Protein AF-A0A914NZZ9-F1 (afdb_monomer_lite)

Sequence (116 aa):
MARNGINTEYNPKRFHSIIMRIRHKHNRTTAALIFQSSKVVLTGVPNVKLARRMALIVLKRIEFSIKETNILKFSKLGIISLKVTNIVSSYRSMNRVAIELIYQKFRKRHKYDKLF

Structure (mmCIF, N/CA/C/O backbone):
data_AF-A0A914NZZ9-F1
#
_entry.id   AF-A0A914NZZ9-F1
#
loop_
_atom_site.group_PDB
_atom_site.id
_atom_site.type_symbol
_atom_site.label_atom_id
_atom_site.label_alt_id
_atom_site.label_comp_id
_atom_site.label_asym_id
_atom_site.label_entity_id
_atom_site.label_seq_id
_atom_site.pdbx_PDB_ins_code
_atom_site.Cartn_x
_atom_site.Cartn_y
_atom_site.Cartn_z
_atom_site.occupancy
_atom_site.B_iso_or_equiv
_atom_site.auth_seq_id
_atom_site.auth_comp_id
_atom_site.auth_asym_id
_atom_site.auth_atom_id
_atom_site.pdbx_PDB_model_num
ATOM 1 N N . MET A 1 1 ? -13.510 21.312 4.592 1.00 42.09 1 MET A N 1
ATOM 2 C CA . MET A 1 1 ? -12.149 21.719 5.004 1.00 42.09 1 MET A CA 1
ATOM 3 C C . MET A 1 1 ? -11.251 20.494 4.921 1.00 42.09 1 MET A C 1
ATOM 5 O O . MET A 1 1 ? -11.688 19.435 5.358 1.00 42.09 1 MET A O 1
ATOM 9 N N . ALA A 1 2 ? -10.073 20.597 4.302 1.00 45.06 2 ALA A N 1
ATOM 10 C CA . ALA A 1 2 ? -9.097 19.507 4.317 1.00 45.06 2 ALA A CA 1
ATOM 11 C C . ALA A 1 2 ? -8.506 19.396 5.730 1.00 45.06 2 ALA A C 1
ATOM 13 O O . ALA A 1 2 ? -8.158 20.416 6.324 1.00 45.06 2 ALA A O 1
ATOM 14 N N . ARG A 1 3 ? -8.434 18.184 6.285 1.00 61.59 3 ARG A N 1
ATOM 15 C CA . ARG A 1 3 ? -7.776 17.932 7.576 1.00 61.59 3 ARG A CA 1
ATOM 16 C C . ARG A 1 3 ? -6.438 17.259 7.289 1.00 61.59 3 ARG A C 1
ATOM 18 O O . ARG A 1 3 ? -6.412 16.121 6.822 1.00 61.59 3 ARG A O 1
ATOM 25 N N . ASN A 1 4 ? -5.354 17.987 7.536 1.00 58.72 4 ASN A N 1
ATOM 26 C CA . ASN A 1 4 ? -3.992 17.483 7.399 1.00 58.72 4 ASN A CA 1
ATOM 27 C C . ASN A 1 4 ? -3.482 17.063 8.780 1.00 58.72 4 ASN A C 1
ATOM 29 O O . ASN A 1 4 ? -3.433 17.878 9.698 1.00 58.72 4 ASN A O 1
ATOM 33 N N . GLY A 1 5 ? -3.111 15.796 8.926 1.00 66.56 5 GLY A N 1
ATOM 34 C CA . GLY A 1 5 ? -2.275 15.314 10.022 1.00 66.56 5 GLY A CA 1
ATOM 35 C C . GLY A 1 5 ? -0.831 15.130 9.552 1.00 66.56 5 GLY A C 1
ATOM 36 O O . GLY A 1 5 ? -0.557 15.124 8.354 1.00 66.56 5 GLY A O 1
ATOM 37 N N . ILE A 1 6 ? 0.100 14.919 10.489 1.00 73.75 6 ILE A N 1
ATOM 38 C CA . ILE A 1 6 ? 1.557 14.843 10.232 1.00 73.75 6 ILE A CA 1
ATOM 39 C C . ILE A 1 6 ? 1.915 13.871 9.087 1.00 73.75 6 ILE A C 1
ATOM 41 O O . ILE A 1 6 ? 2.884 14.084 8.367 1.00 73.75 6 ILE A O 1
ATOM 45 N N . ASN A 1 7 ? 1.127 12.808 8.888 1.00 86.38 7 ASN A N 1
ATOM 46 C CA . ASN A 1 7 ? 1.302 11.842 7.797 1.00 86.38 7 ASN A CA 1
ATOM 47 C C . ASN A 1 7 ? -0.028 11.399 7.161 1.00 86.38 7 ASN A C 1
ATOM 49 O O . ASN A 1 7 ? -0.097 10.321 6.559 1.00 86.38 7 ASN A O 1
ATOM 53 N N . THR A 1 8 ? -1.091 12.186 7.332 1.00 90.56 8 THR A N 1
ATOM 54 C CA . THR A 1 8 ? -2.445 11.853 6.877 1.00 90.56 8 THR A CA 1
ATOM 55 C C . THR A 1 8 ? -3.089 13.038 6.170 1.00 90.56 8 THR A C 1
ATOM 57 O O . THR A 1 8 ? -3.004 14.169 6.631 1.00 90.56 8 THR A O 1
ATOM 60 N N . GLU A 1 9 ? -3.750 12.784 5.049 1.00 91.62 9 GLU A N 1
ATOM 61 C CA . GLU A 1 9 ? -4.487 13.788 4.282 1.00 91.62 9 GLU A CA 1
ATOM 62 C C . GLU A 1 9 ? -5.913 13.280 4.063 1.00 91.62 9 GLU A C 1
ATOM 64 O O . GLU A 1 9 ? -6.114 12.132 3.658 1.00 91.62 9 GLU A O 1
ATOM 69 N N . TYR A 1 10 ? -6.905 14.130 4.332 1.00 92.25 10 TYR A N 1
ATOM 70 C CA . TYR A 1 10 ? -8.301 13.866 3.996 1.00 92.25 10 TYR A CA 1
ATOM 71 C C . TYR A 1 10 ? -8.936 15.110 3.375 1.00 92.25 10 TYR A C 1
ATOM 73 O O . TYR A 1 10 ? -9.126 16.133 4.041 1.00 92.25 10 TYR A O 1
ATOM 81 N N . ASN A 1 11 ? -9.272 15.008 2.088 1.00 91.19 11 ASN A N 1
ATOM 82 C CA . ASN A 1 11 ? -10.001 16.032 1.350 1.00 91.19 11 ASN A CA 1
ATOM 83 C C . ASN A 1 11 ? -11.047 15.366 0.439 1.00 91.19 11 ASN A C 1
ATOM 85 O O . ASN A 1 11 ? -10.738 15.089 -0.721 1.00 91.19 11 ASN A O 1
ATOM 89 N N . PRO A 1 12 ? -12.283 15.136 0.923 1.00 89.00 12 PRO A N 1
ATOM 90 C CA . PRO A 1 12 ? -13.302 14.398 0.176 1.00 89.00 12 PRO A CA 1
ATOM 91 C C . PRO A 1 12 ? -13.691 15.070 -1.147 1.00 89.00 12 PRO A C 1
ATOM 93 O O . PRO A 1 12 ? -14.023 14.368 -2.091 1.00 89.00 12 PRO A O 1
ATOM 96 N N . LYS A 1 13 ? -13.561 16.402 -1.270 1.00 91.56 13 LYS A N 1
ATOM 97 C CA . LYS A 1 13 ? -13.797 17.108 -2.544 1.00 91.56 13 LYS A CA 1
ATOM 98 C C . LYS A 1 13 ? -12.779 16.732 -3.628 1.00 91.56 13 LYS A C 1
ATOM 100 O O . LYS A 1 13 ? -13.097 16.795 -4.807 1.00 91.56 13 LYS A O 1
ATOM 105 N N . ARG A 1 14 ? -11.552 16.378 -3.230 1.00 92.88 14 ARG A N 1
ATOM 106 C CA . ARG A 1 14 ? -10.464 15.970 -4.133 1.00 92.88 14 ARG A CA 1
ATOM 107 C C . ARG A 1 14 ? -10.430 14.455 -4.314 1.00 92.88 14 ARG A C 1
ATOM 109 O O . ARG A 1 14 ? -10.223 13.971 -5.420 1.00 92.88 14 ARG A O 1
ATOM 116 N N . PHE A 1 15 ? -10.559 13.715 -3.217 1.00 92.31 15 PHE A N 1
ATOM 117 C CA . PHE A 1 15 ? -10.470 12.264 -3.200 1.00 92.31 15 PHE A CA 1
ATOM 118 C C . PHE A 1 15 ? -11.192 11.700 -1.972 1.00 92.31 15 PHE A C 1
ATOM 120 O O . PHE A 1 15 ? -10.874 12.048 -0.835 1.00 92.31 15 PHE A O 1
ATOM 127 N N . HIS A 1 16 ? -12.153 10.803 -2.197 1.00 92.69 16 HIS A N 1
ATOM 128 C CA . HIS A 1 16 ? -13.035 10.235 -1.170 1.00 92.69 16 HIS A CA 1
ATOM 129 C C . HIS A 1 16 ? -12.358 9.133 -0.327 1.00 92.69 16 HIS A C 1
ATOM 131 O O . HIS A 1 16 ? -12.926 8.067 -0.089 1.00 92.69 16 HIS A O 1
ATOM 137 N N . SER A 1 17 ? -11.121 9.359 0.116 1.00 94.50 17 SER A N 1
ATOM 138 C CA . SER A 1 17 ? -10.394 8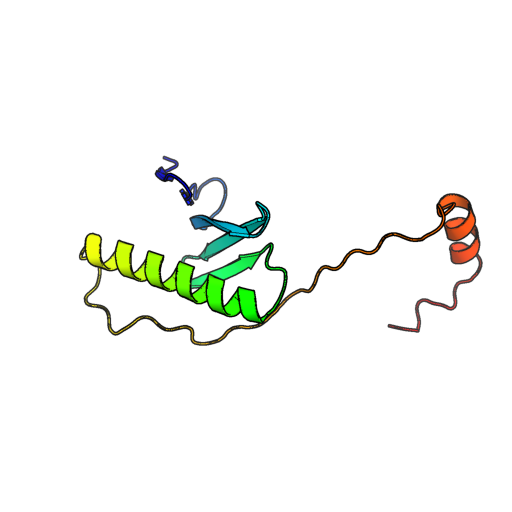.445 0.999 1.00 94.50 17 SER A CA 1
ATOM 139 C C . SER A 1 17 ? -9.467 9.213 1.935 1.00 94.50 17 SER A C 1
ATOM 141 O O . SER A 1 17 ? -9.032 10.327 1.639 1.00 94.50 17 SER A O 1
ATOM 143 N N . ILE A 1 18 ? -9.107 8.582 3.052 1.00 95.19 18 ILE A N 1
ATOM 144 C CA . ILE A 1 18 ? -7.960 9.025 3.849 1.00 95.19 18 ILE A CA 1
ATOM 145 C C . ILE A 1 18 ? -6.698 8.510 3.156 1.00 95.19 18 ILE A C 1
ATOM 147 O O . ILE A 1 18 ? -6.622 7.331 2.797 1.00 95.19 18 ILE A O 1
ATOM 151 N N . ILE A 1 19 ? -5.713 9.384 2.974 1.00 95.50 19 ILE A N 1
ATOM 152 C CA . ILE A 1 19 ? -4.381 9.038 2.477 1.00 95.50 19 ILE A CA 1
ATOM 153 C C . ILE A 1 19 ? -3.438 9.047 3.674 1.00 95.50 19 ILE A C 1
ATOM 155 O O . ILE A 1 19 ? -3.220 10.091 4.279 1.00 95.50 19 ILE A O 1
ATOM 159 N N . MET A 1 20 ? -2.851 7.903 4.012 1.00 95.44 20 MET A N 1
ATOM 160 C CA . MET A 1 20 ? -1.862 7.770 5.082 1.00 95.44 20 MET A CA 1
ATOM 161 C C . MET A 1 20 ? -0.511 7.364 4.497 1.00 95.44 20 MET A C 1
ATOM 163 O O . MET A 1 20 ? -0.425 6.425 3.709 1.00 95.44 20 MET A O 1
ATOM 167 N N . ARG A 1 21 ? 0.564 8.044 4.896 1.00 94.88 21 ARG A N 1
ATOM 168 C CA . ARG A 1 21 ? 1.932 7.722 4.468 1.00 94.88 21 ARG A CA 1
ATOM 169 C C . ARG A 1 21 ? 2.716 7.089 5.616 1.00 94.88 21 ARG A C 1
ATOM 171 O O . ARG A 1 21 ? 2.723 7.592 6.738 1.00 94.88 21 ARG A O 1
ATOM 178 N N . ILE A 1 22 ? 3.379 5.969 5.336 1.00 92.31 22 ILE A N 1
ATOM 179 C CA . ILE A 1 22 ? 4.207 5.235 6.299 1.00 92.31 22 ILE A CA 1
ATOM 180 C C . ILE A 1 22 ? 5.604 5.069 5.705 1.00 92.31 22 ILE A C 1
ATOM 182 O O . ILE A 1 22 ? 5.792 4.376 4.703 1.00 92.31 22 ILE A O 1
ATOM 186 N N . ARG A 1 23 ? 6.595 5.705 6.333 1.00 89.19 23 ARG A N 1
ATOM 187 C CA . ARG A 1 23 ? 8.006 5.550 5.964 1.00 89.19 23 ARG A CA 1
ATOM 188 C C . ARG A 1 23 ? 8.545 4.211 6.466 1.00 89.19 23 ARG A C 1
ATOM 190 O O . ARG A 1 23 ? 8.218 3.768 7.565 1.00 89.19 23 ARG A O 1
ATOM 197 N N . HIS A 1 24 ? 9.379 3.573 5.657 1.00 83.19 24 HIS A N 1
ATOM 198 C CA . HIS A 1 24 ? 10.108 2.354 5.999 1.00 83.19 24 HIS A CA 1
ATOM 199 C C . HIS A 1 24 ? 11.570 2.451 5.522 1.00 83.19 24 HIS A C 1
ATOM 201 O O . HIS A 1 24 ? 12.044 3.536 5.187 1.00 83.19 24 HIS A O 1
ATOM 207 N N . LYS A 1 25 ? 12.318 1.335 5.551 1.00 80.88 25 LYS A N 1
ATOM 208 C CA . LYS A 1 25 ? 13.761 1.305 5.239 1.00 80.88 25 LYS A CA 1
ATOM 209 C C . LYS A 1 25 ? 14.099 1.999 3.907 1.00 80.88 25 LYS A C 1
ATOM 211 O O . LYS A 1 25 ? 13.331 1.918 2.949 1.00 80.88 25 LYS A O 1
ATOM 216 N N . HIS A 1 26 ? 15.289 2.604 3.849 1.00 79.00 26 HIS A N 1
ATOM 217 C CA . HIS A 1 26 ? 15.838 3.290 2.669 1.00 79.00 26 HIS A CA 1
ATOM 218 C C . HIS A 1 26 ? 14.959 4.437 2.142 1.00 79.00 26 HIS A C 1
ATOM 220 O O . HIS A 1 26 ? 14.810 4.600 0.936 1.00 79.00 26 HIS A O 1
ATOM 226 N N . ASN A 1 27 ? 14.339 5.204 3.047 1.00 75.00 27 ASN A N 1
ATOM 227 C CA . ASN A 1 27 ? 13.483 6.355 2.731 1.00 75.00 27 ASN A CA 1
ATOM 228 C C . ASN A 1 27 ? 12.298 6.044 1.790 1.00 75.00 27 ASN A C 1
ATOM 230 O O . ASN A 1 27 ? 11.725 6.933 1.160 1.00 75.00 27 ASN A O 1
ATOM 234 N N . ARG A 1 28 ? 11.903 4.770 1.687 1.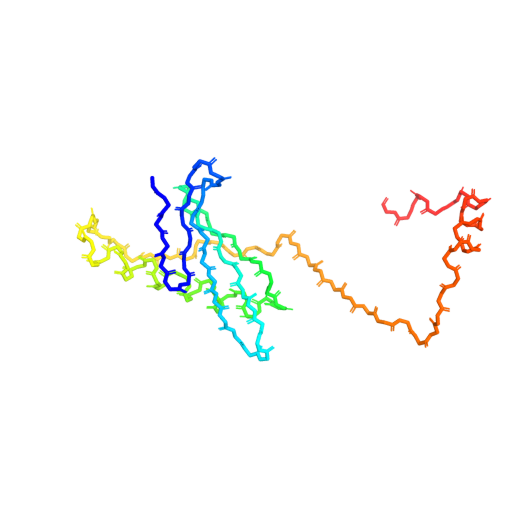00 83.88 28 ARG A N 1
ATOM 235 C CA . ARG A 1 28 ? 10.726 4.368 0.920 1.00 83.88 28 ARG A CA 1
ATOM 236 C C . ARG A 1 28 ? 9.464 4.646 1.725 1.00 83.88 28 ARG A C 1
ATOM 238 O O . ARG A 1 28 ? 9.430 4.482 2.945 1.00 83.88 28 ARG A O 1
ATOM 245 N N . THR A 1 29 ? 8.412 5.051 1.025 1.00 90.88 29 THR A N 1
ATOM 246 C CA . THR A 1 29 ? 7.118 5.371 1.627 1.00 90.88 29 THR A CA 1
ATOM 247 C C . THR A 1 29 ? 6.056 4.442 1.067 1.00 90.88 29 THR A C 1
ATOM 249 O O . THR A 1 29 ? 5.887 4.344 -0.144 1.00 90.88 29 THR A O 1
ATOM 252 N N . THR A 1 30 ? 5.331 3.775 1.959 1.00 94.12 30 THR A N 1
ATOM 253 C CA . THR A 1 30 ? 4.092 3.078 1.622 1.00 94.12 30 THR A CA 1
ATOM 254 C C . THR A 1 30 ? 2.940 4.056 1.783 1.00 94.12 30 THR A C 1
ATOM 256 O O . THR A 1 30 ? 2.811 4.697 2.830 1.00 94.12 30 THR A O 1
ATOM 259 N N . ALA A 1 31 ? 2.109 4.173 0.752 1.00 95.25 31 ALA A N 1
ATOM 260 C CA . ALA A 1 31 ? 0.846 4.889 0.838 1.00 95.25 31 ALA A CA 1
ATOM 261 C C . ALA A 1 31 ? -0.265 3.889 1.177 1.00 95.25 31 ALA A C 1
ATOM 263 O O . ALA A 1 31 ? -0.352 2.818 0.579 1.00 95.25 31 ALA A O 1
ATOM 264 N N . ALA A 1 32 ? -1.101 4.240 2.144 1.00 96.56 32 ALA A N 1
ATOM 265 C CA . ALA A 1 32 ? -2.306 3.517 2.503 1.00 96.56 32 ALA A CA 1
ATOM 266 C C . ALA A 1 32 ? -3.519 4.398 2.203 1.00 96.56 32 ALA A C 1
ATOM 268 O O . ALA A 1 32 ? -3.615 5.518 2.703 1.00 96.56 32 ALA A O 1
ATOM 269 N N . LEU A 1 33 ? -4.430 3.892 1.379 1.00 96.62 33 LEU A N 1
ATOM 270 C CA . LEU A 1 33 ? -5.700 4.531 1.056 1.00 96.62 33 LEU A CA 1
ATOM 271 C C . LEU A 1 33 ? -6.795 3.812 1.838 1.00 96.62 33 LEU A C 1
ATOM 273 O O . LEU A 1 33 ? -7.005 2.615 1.637 1.00 96.62 33 LEU A O 1
ATOM 277 N N . ILE A 1 34 ? -7.454 4.525 2.746 1.00 95.88 34 ILE A N 1
ATOM 278 C CA . ILE A 1 34 ? -8.509 3.980 3.606 1.00 95.88 34 ILE A CA 1
ATOM 279 C C . ILE A 1 34 ? -9.840 4.538 3.105 1.00 95.88 34 ILE A C 1
ATOM 281 O O . ILE A 1 34 ? -10.053 5.755 3.125 1.00 95.88 34 ILE A O 1
ATOM 285 N N . PHE A 1 35 ? -10.709 3.652 2.625 1.00 95.50 35 PHE A N 1
ATOM 286 C CA . PHE A 1 35 ? -12.010 4.003 2.059 1.00 95.50 35 PHE A CA 1
ATOM 287 C C . PHE A 1 35 ? -13.129 3.861 3.094 1.00 95.50 35 PHE A C 1
ATOM 289 O O . PHE A 1 35 ? -13.014 3.096 4.051 1.00 95.50 35 PHE A O 1
ATOM 296 N N . GLN A 1 36 ? -14.246 4.554 2.860 1.00 91.50 36 GLN A N 1
ATOM 297 C CA . GLN A 1 36 ? -15.450 4.452 3.698 1.00 91.50 36 GLN A CA 1
ATOM 298 C C . GLN A 1 36 ? -16.007 3.022 3.765 1.00 91.50 36 GLN A C 1
ATOM 300 O O . GLN A 1 36 ? -16.528 2.621 4.797 1.00 91.50 36 GLN A O 1
ATOM 305 N N . SER A 1 37 ? -15.806 2.215 2.717 1.00 92.19 37 SER A N 1
ATOM 306 C CA . SER A 1 37 ? -16.154 0.786 2.678 1.00 92.19 37 SER A CA 1
ATOM 307 C C . SER A 1 37 ? -15.271 -0.110 3.559 1.00 92.19 37 SER A C 1
ATOM 309 O O . SER A 1 37 ? -15.288 -1.329 3.412 1.00 92.19 37 SER A O 1
ATOM 311 N N . SER A 1 38 ? -14.417 0.478 4.402 1.00 90.38 38 SER A N 1
ATOM 312 C CA . SER A 1 38 ? -13.397 -0.208 5.207 1.00 90.38 38 SER A CA 1
ATOM 313 C C . SER A 1 38 ? -12.337 -0.965 4.395 1.00 90.38 38 SER A C 1
ATOM 315 O O . SER A 1 38 ? -11.466 -1.625 4.963 1.00 90.38 38 SER A O 1
ATOM 317 N N . LYS A 1 39 ? -12.337 -0.833 3.062 1.00 94.38 39 LYS A N 1
ATOM 318 C CA . LYS A 1 39 ? -11.256 -1.335 2.215 1.00 94.38 39 LYS A CA 1
ATOM 319 C C . LYS A 1 39 ? -10.001 -0.491 2.434 1.00 94.38 39 LYS A C 1
ATOM 321 O O . LYS A 1 39 ? -10.046 0.737 2.360 1.00 94.38 39 LYS A O 1
ATOM 326 N N . VAL A 1 40 ? -8.868 -1.161 2.638 1.00 96.19 40 VAL A N 1
ATOM 327 C CA . VAL A 1 40 ? -7.547 -0.529 2.720 1.00 96.19 40 VAL A CA 1
ATOM 328 C C . VAL A 1 40 ? -6.708 -0.971 1.529 1.00 96.19 40 VAL A C 1
ATOM 330 O O . VAL A 1 40 ? -6.513 -2.166 1.308 1.00 96.19 40 VAL A O 1
ATOM 333 N N . VAL A 1 41 ? -6.202 -0.009 0.761 1.00 96.12 41 VAL A N 1
ATOM 334 C CA . VAL A 1 41 ? -5.290 -0.256 -0.364 1.00 96.12 41 VAL A CA 1
ATOM 335 C C . VAL A 1 41 ? -3.893 0.201 0.024 1.00 96.12 41 VAL A C 1
ATOM 337 O O . VAL A 1 41 ? -3.712 1.339 0.445 1.00 96.12 41 VAL A O 1
ATOM 340 N N . LEU A 1 42 ? -2.903 -0.676 -0.131 1.00 95.62 42 LEU A N 1
ATOM 341 C CA . LEU A 1 42 ? -1.495 -0.372 0.118 1.00 95.62 42 LEU A CA 1
ATOM 342 C C . LEU A 1 42 ? -0.744 -0.272 -1.209 1.00 95.62 42 LEU A C 1
ATOM 344 O O . LEU A 1 42 ? -0.821 -1.183 -2.031 1.00 95.62 42 LEU A O 1
ATOM 348 N N . THR A 1 43 ? 0.013 0.805 -1.404 1.00 93.88 43 THR A N 1
ATOM 349 C CA . THR A 1 43 ? 0.839 1.037 -2.598 1.00 93.88 43 THR A CA 1
ATOM 350 C C . THR A 1 43 ? 2.280 1.378 -2.220 1.00 93.88 43 THR A C 1
ATOM 352 O O . THR A 1 43 ? 2.568 1.811 -1.101 1.00 93.88 43 THR A O 1
ATOM 355 N N . GLY A 1 44 ? 3.218 1.141 -3.145 1.00 90.56 44 GLY A N 1
ATOM 356 C CA . GLY A 1 44 ? 4.649 1.344 -2.886 1.00 90.56 44 GLY A CA 1
ATOM 357 C C . GLY A 1 44 ? 5.234 0.320 -1.908 1.00 90.56 44 GLY A C 1
ATOM 358 O O . GLY A 1 44 ? 6.128 0.640 -1.124 1.00 90.56 44 GLY A O 1
ATOM 359 N N . VAL A 1 45 ? 4.697 -0.904 -1.906 1.00 91.88 45 VAL A N 1
ATOM 360 C CA . VAL A 1 45 ? 5.192 -2.001 -1.071 1.00 91.88 45 VAL A CA 1
ATOM 361 C C . VAL A 1 45 ? 6.063 -2.939 -1.922 1.00 91.88 45 VAL A C 1
ATOM 363 O O . VAL A 1 45 ? 5.571 -3.470 -2.91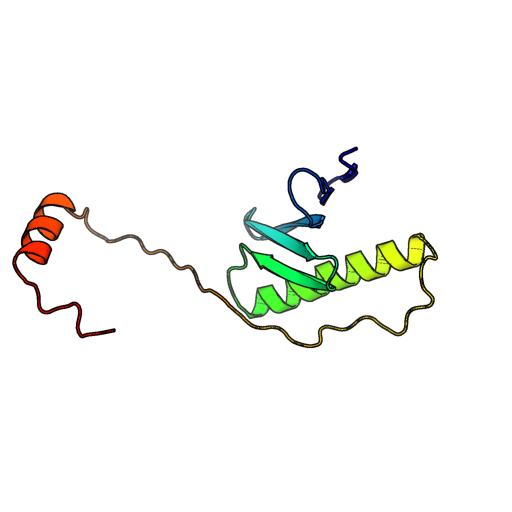1 1.00 91.88 45 VAL A O 1
ATOM 366 N N . PRO A 1 46 ? 7.333 -3.186 -1.549 1.00 87.00 46 PRO A N 1
ATOM 367 C CA . PRO A 1 46 ? 8.291 -3.922 -2.375 1.00 87.00 46 PRO A CA 1
ATOM 368 C C . PRO A 1 46 ? 8.092 -5.442 -2.374 1.00 87.00 46 PRO A C 1
ATOM 370 O O . PRO A 1 46 ? 8.607 -6.118 -3.255 1.00 87.00 46 PRO A O 1
ATOM 373 N N . ASN A 1 47 ? 7.425 -6.012 -1.367 1.00 87.81 47 ASN A N 1
ATOM 374 C CA . ASN A 1 47 ? 7.179 -7.452 -1.293 1.00 87.81 47 ASN A CA 1
ATOM 375 C C . ASN A 1 47 ? 5.994 -7.790 -0.379 1.00 87.81 47 ASN A C 1
ATOM 377 O O . ASN A 1 47 ? 5.590 -7.001 0.479 1.00 87.81 47 ASN A O 1
ATOM 381 N N . VAL A 1 48 ? 5.474 -9.009 -0.536 1.00 89.44 48 VAL A N 1
ATOM 382 C CA . VAL A 1 48 ? 4.283 -9.510 0.170 1.00 89.44 48 VAL A CA 1
ATOM 383 C C . VAL A 1 48 ? 4.475 -9.548 1.690 1.00 89.44 48 VAL A C 1
ATOM 385 O O . VAL A 1 48 ? 3.576 -9.174 2.446 1.00 89.44 48 VAL A O 1
ATOM 388 N N . LYS A 1 49 ? 5.670 -9.928 2.161 1.00 89.25 49 LYS A N 1
ATOM 389 C CA . LYS A 1 49 ? 5.991 -9.963 3.596 1.00 89.25 49 LYS A CA 1
ATOM 390 C C . LYS A 1 49 ? 5.875 -8.570 4.224 1.00 89.25 49 LYS A C 1
ATOM 392 O O . LYS A 1 49 ? 5.301 -8.425 5.305 1.00 89.25 49 LYS A O 1
ATOM 397 N N . LEU A 1 50 ? 6.366 -7.534 3.537 1.00 91.25 50 LEU A N 1
ATOM 398 C CA . LEU A 1 50 ? 6.228 -6.151 3.990 1.00 91.25 50 LEU A CA 1
ATOM 399 C C . LEU A 1 50 ? 4.780 -5.661 3.883 1.00 91.25 50 LEU A C 1
ATOM 401 O O . LEU A 1 50 ? 4.351 -4.918 4.760 1.00 91.25 50 LEU A O 1
ATOM 405 N N . ALA A 1 51 ? 4.008 -6.120 2.891 1.00 92.88 51 ALA A N 1
ATOM 406 C CA . ALA A 1 51 ? 2.593 -5.758 2.744 1.00 92.88 51 ALA A CA 1
ATOM 407 C C . ALA A 1 51 ? 1.779 -6.152 3.975 1.00 92.88 51 ALA A C 1
ATOM 409 O O . ALA A 1 51 ? 1.066 -5.317 4.532 1.00 92.88 51 ALA A O 1
ATOM 410 N N . ARG A 1 52 ? 1.962 -7.384 4.469 1.00 93.38 52 ARG A N 1
ATOM 411 C CA . ARG A 1 52 ? 1.300 -7.848 5.697 1.00 93.38 52 ARG A CA 1
ATOM 412 C C . ARG A 1 52 ? 1.683 -6.992 6.904 1.00 93.38 52 ARG A C 1
ATOM 414 O O . ARG A 1 52 ? 0.817 -6.607 7.684 1.00 93.38 52 ARG A O 1
ATOM 421 N N . ARG A 1 53 ? 2.966 -6.641 7.038 1.00 93.31 53 ARG A N 1
ATOM 422 C CA . ARG A 1 53 ? 3.442 -5.766 8.121 1.00 93.31 53 ARG A CA 1
ATOM 423 C C . ARG A 1 53 ? 2.835 -4.363 8.037 1.00 93.31 53 ARG A C 1
ATOM 425 O O . ARG A 1 53 ? 2.404 -3.838 9.058 1.00 93.31 53 ARG A O 1
ATOM 432 N N . MET A 1 54 ? 2.790 -3.767 6.847 1.00 94.31 54 MET A N 1
ATOM 433 C CA . MET A 1 54 ? 2.213 -2.433 6.646 1.00 94.31 54 MET A CA 1
ATOM 434 C C . MET A 1 54 ? 0.707 -2.429 6.907 1.00 94.31 54 MET A C 1
ATOM 436 O O . MET A 1 54 ? 0.222 -1.521 7.576 1.00 94.31 54 MET A O 1
ATOM 440 N N . ALA A 1 55 ? -0.014 -3.472 6.486 1.00 95.19 55 ALA A N 1
ATOM 441 C CA . ALA A 1 55 ? -1.438 -3.627 6.780 1.00 95.19 55 ALA A CA 1
ATOM 442 C C . ALA A 1 55 ? -1.710 -3.638 8.291 1.00 95.19 55 ALA A C 1
ATOM 444 O O . ALA A 1 55 ? -2.591 -2.925 8.761 1.00 95.19 55 ALA A O 1
ATOM 445 N N . LEU A 1 56 ? -0.904 -4.374 9.066 1.00 94.75 56 LEU A N 1
ATOM 446 C CA . LEU A 1 56 ? -1.018 -4.402 10.528 1.00 94.75 56 LEU A CA 1
ATOM 447 C C . LEU A 1 56 ? -0.722 -3.040 11.171 1.00 94.75 56 LEU A C 1
ATOM 449 O O . LEU A 1 56 ? -1.384 -2.668 12.135 1.00 94.75 56 LEU A O 1
ATOM 453 N N . ILE A 1 57 ? 0.253 -2.285 10.654 1.00 94.06 57 ILE A N 1
ATOM 454 C CA . ILE A 1 57 ? 0.554 -0.931 11.150 1.00 94.06 57 ILE A CA 1
ATOM 455 C C . ILE A 1 57 ? -0.623 0.013 10.885 1.00 94.06 57 ILE A C 1
ATOM 457 O O . ILE A 1 57 ? -1.013 0.760 11.782 1.00 94.06 57 ILE A O 1
ATOM 461 N N . VAL A 1 58 ? -1.197 -0.025 9.679 1.00 94.94 58 VAL A N 1
ATOM 462 C CA . VAL A 1 58 ? -2.375 0.783 9.330 1.00 94.94 58 VAL A CA 1
ATOM 463 C C . VAL A 1 58 ? -3.561 0.408 10.215 1.00 94.94 58 VAL A C 1
ATOM 465 O O . VAL A 1 58 ? -4.180 1.300 10.787 1.00 94.94 58 VAL A O 1
ATOM 468 N N . LEU A 1 59 ? -3.829 -0.890 10.394 1.00 94.06 59 LEU A N 1
ATOM 469 C CA . LEU A 1 59 ? -4.920 -1.376 11.239 1.00 94.06 59 LEU A CA 1
ATOM 470 C C . LEU A 1 59 ? -4.790 -0.869 12.678 1.00 94.06 59 LEU A C 1
ATOM 472 O O . LEU A 1 59 ? -5.734 -0.294 13.203 1.00 94.06 59 LEU A O 1
ATOM 476 N N . LYS A 1 60 ? -3.598 -0.987 13.277 1.00 92.19 60 LYS A N 1
ATOM 477 C CA . LYS A 1 60 ? -3.333 -0.485 14.635 1.00 92.19 60 LYS A CA 1
ATOM 478 C C . LYS A 1 60 ? -3.548 1.022 14.761 1.00 92.19 60 LYS A C 1
ATOM 480 O O . LYS A 1 60 ? -4.050 1.485 15.778 1.00 92.19 60 LYS A O 1
ATOM 485 N N . ARG A 1 61 ? -3.165 1.799 13.741 1.00 91.50 61 ARG A N 1
ATOM 486 C CA . ARG A 1 61 ? -3.402 3.252 13.726 1.00 91.50 61 ARG A CA 1
ATOM 487 C C . ARG A 1 61 ? -4.893 3.576 13.674 1.00 91.50 61 ARG A C 1
ATOM 489 O O . ARG A 1 61 ? -5.333 4.453 14.403 1.00 91.50 61 ARG A O 1
ATOM 496 N N . ILE A 1 62 ? -5.655 2.849 12.856 1.00 91.12 62 ILE A N 1
ATOM 497 C CA . ILE A 1 62 ? -7.115 2.986 12.787 1.00 91.12 62 ILE A CA 1
ATOM 498 C C . ILE A 1 62 ? -7.746 2.623 14.139 1.00 91.12 62 ILE A C 1
ATOM 500 O O . ILE A 1 62 ? -8.534 3.404 14.665 1.00 91.12 62 ILE A O 1
ATOM 504 N N . GLU A 1 63 ? -7.359 1.488 14.732 1.00 89.19 63 GLU A N 1
ATOM 505 C CA . GLU A 1 63 ? -7.826 1.060 16.059 1.00 89.19 63 GLU A CA 1
ATOM 506 C C . GLU A 1 63 ? -7.577 2.126 17.128 1.00 89.19 63 GLU A C 1
ATOM 508 O O . GLU A 1 63 ? -8.464 2.414 17.929 1.00 89.19 63 GLU A O 1
ATOM 513 N N . PHE A 1 64 ? -6.382 2.718 17.135 1.00 87.94 64 PHE A N 1
ATOM 514 C CA . PHE A 1 64 ? -6.021 3.762 18.087 1.00 87.94 64 PHE A CA 1
ATOM 515 C C . PHE A 1 64 ? -6.901 5.011 17.926 1.00 87.94 64 PHE A C 1
ATOM 517 O O . PHE A 1 64 ? -7.516 5.445 18.895 1.00 87.94 64 PHE A O 1
ATOM 524 N N . SER A 1 65 ? -7.055 5.528 16.700 1.00 86.94 65 SER A N 1
ATOM 525 C CA . SER A 1 65 ? -7.886 6.715 16.437 1.00 86.94 65 SER A CA 1
ATOM 526 C C . SER A 1 65 ? -9.369 6.503 16.759 1.00 86.94 65 SER A C 1
ATOM 528 O O . SER A 1 65 ? -10.058 7.426 17.190 1.00 86.94 65 SER A O 1
ATOM 530 N N . ILE A 1 66 ? -9.884 5.290 16.566 1.00 86.44 66 ILE A N 1
ATOM 531 C CA . ILE A 1 66 ? -11.263 4.949 16.928 1.00 86.44 66 ILE A CA 1
ATOM 532 C C . ILE A 1 66 ? -11.441 4.920 18.451 1.00 86.44 66 ILE A C 1
ATOM 534 O O . ILE A 1 66 ? -12.429 5.447 18.959 1.00 86.44 66 ILE A O 1
ATOM 538 N N . LYS A 1 67 ? -10.487 4.323 19.181 1.00 82.94 67 LYS A N 1
ATOM 539 C CA . LYS A 1 67 ? -10.525 4.274 20.650 1.00 82.94 67 LYS A CA 1
ATOM 540 C C . LYS A 1 67 ? -10.474 5.671 21.265 1.00 82.94 67 LYS A C 1
ATOM 542 O O . LYS A 1 67 ? -11.253 5.945 22.167 1.00 82.94 67 LYS A O 1
ATOM 547 N N . GLU A 1 68 ? -9.614 6.553 20.754 1.00 81.44 68 GLU A N 1
ATOM 548 C CA . GLU A 1 68 ? -9.519 7.940 21.239 1.00 81.44 68 GLU A CA 1
ATOM 549 C C . GLU A 1 68 ? -10.804 8.742 21.027 1.00 81.44 68 GLU A C 1
ATOM 551 O O . GLU A 1 68 ? -11.129 9.621 21.818 1.00 81.44 68 GLU A O 1
ATOM 556 N N . THR A 1 69 ? -11.550 8.452 19.962 1.00 78.19 69 THR A N 1
ATOM 557 C CA . THR A 1 69 ? -12.747 9.224 19.609 1.00 78.19 69 THR A CA 1
ATOM 558 C C . THR A 1 69 ? -14.021 8.705 20.282 1.00 78.19 69 THR A C 1
ATOM 560 O O . THR A 1 69 ? -15.067 9.335 20.158 1.00 78.19 69 THR A O 1
A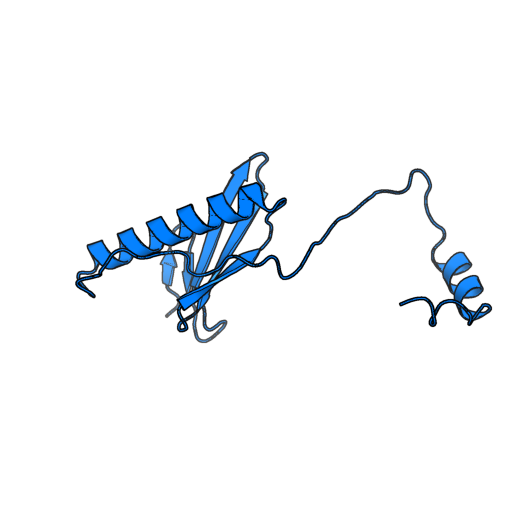TOM 563 N N . ASN A 1 70 ? -13.948 7.583 21.012 1.00 69.88 70 ASN A N 1
ATOM 564 C CA . ASN A 1 70 ? -15.074 6.935 21.698 1.00 69.88 70 ASN A CA 1
ATOM 565 C C . ASN A 1 70 ? -16.277 6.616 20.781 1.00 69.88 70 ASN A C 1
ATOM 567 O O . ASN A 1 70 ? -17.387 6.383 21.256 1.00 69.88 70 ASN A O 1
ATOM 571 N N . ILE A 1 71 ? -16.064 6.598 19.457 1.00 67.06 71 ILE A N 1
ATOM 572 C CA . ILE A 1 71 ? -17.142 6.535 18.458 1.00 67.06 71 ILE A CA 1
ATOM 573 C C . ILE A 1 71 ? -17.816 5.158 18.465 1.00 67.06 71 ILE A C 1
ATOM 575 O O . ILE A 1 71 ? -19.009 5.065 18.191 1.00 67.06 71 ILE A O 1
ATOM 579 N N . LEU A 1 72 ? -17.088 4.082 18.789 1.00 63.94 72 LEU A N 1
ATOM 580 C CA . LEU A 1 72 ? -17.578 2.708 18.651 1.00 63.94 72 LEU A CA 1
ATOM 581 C C . LEU A 1 72 ? -16.993 1.777 19.732 1.00 63.94 72 LEU A C 1
ATOM 583 O O . LEU A 1 72 ? -15.774 1.677 19.891 1.00 63.94 72 LEU A O 1
ATOM 587 N N . LYS A 1 73 ? -17.866 1.030 20.430 1.00 62.12 73 LYS A N 1
ATOM 588 C CA . LYS A 1 73 ? -17.507 -0.101 21.311 1.00 62.12 73 LYS A CA 1
ATOM 589 C C . LYS A 1 73 ? -17.065 -1.296 20.453 1.00 62.12 73 LYS A C 1
ATOM 591 O O . LYS A 1 73 ? -17.833 -2.226 20.230 1.00 62.12 73 LYS A O 1
ATOM 596 N N . PHE A 1 74 ? -15.866 -1.248 19.882 1.00 62.69 74 PHE A N 1
ATOM 597 C CA . PHE A 1 74 ? -15.446 -2.265 18.916 1.00 62.69 74 PHE A CA 1
ATOM 598 C C . PHE A 1 74 ? -15.069 -3.610 19.546 1.00 62.69 74 PHE A C 1
ATOM 600 O O . PHE A 1 74 ? -14.210 -3.691 20.426 1.00 62.69 74 PHE A O 1
ATOM 607 N N . SER A 1 75 ? -15.606 -4.681 18.957 1.00 60.25 75 SER A N 1
ATOM 608 C CA . SER A 1 75 ? -14.924 -5.968 18.833 1.00 60.25 75 SER A CA 1
ATOM 609 C C . SER A 1 75 ? -13.647 -5.786 17.999 1.00 60.25 75 SER A C 1
ATOM 611 O O . SER A 1 75 ? -13.673 -5.107 16.975 1.00 60.25 75 SER A O 1
ATOM 613 N N . LYS A 1 76 ? -12.535 -6.380 18.443 1.00 68.06 76 LYS A N 1
ATOM 614 C CA . LYS A 1 76 ? -11.199 -6.387 17.812 1.00 68.06 76 LYS A CA 1
ATOM 615 C C . LYS A 1 76 ? -11.236 -6.267 16.274 1.00 68.06 76 LYS A C 1
ATOM 617 O O . LYS A 1 76 ? -11.831 -7.115 15.611 1.00 68.06 76 LYS A O 1
ATOM 622 N N . LEU A 1 77 ? -10.581 -5.248 15.706 1.00 81.75 77 LEU A N 1
ATOM 623 C CA . LEU A 1 77 ? -10.466 -5.105 14.253 1.00 81.75 77 LEU A CA 1
ATOM 624 C C . LEU A 1 77 ? -9.483 -6.156 13.712 1.00 81.75 77 LEU A C 1
ATOM 626 O O . LEU A 1 77 ? -8.493 -6.516 14.351 1.00 81.75 77 LEU A O 1
ATOM 630 N N . GLY A 1 78 ? -9.766 -6.677 12.520 1.00 87.19 78 GLY A N 1
ATOM 631 C CA . GLY A 1 78 ? -8.991 -7.754 11.908 1.00 87.19 78 GLY A CA 1
ATOM 632 C C . GLY A 1 78 ? -8.796 -7.555 10.411 1.00 87.19 78 GLY A C 1
ATOM 633 O O . GLY A 1 78 ? -9.580 -6.883 9.745 1.00 87.19 78 GLY A O 1
ATOM 634 N N . ILE A 1 79 ? -7.739 -8.162 9.869 1.00 90.31 79 ILE A N 1
ATOM 635 C CA . ILE A 1 79 ? -7.539 -8.256 8.420 1.00 90.31 79 ILE A CA 1
ATOM 636 C C . ILE A 1 79 ? -8.284 -9.501 7.937 1.00 90.31 79 ILE A C 1
ATOM 638 O O . ILE A 1 79 ? -7.832 -10.612 8.200 1.00 90.31 79 ILE A O 1
ATOM 642 N N . ILE A 1 80 ? -9.396 -9.311 7.224 1.00 89.88 80 ILE A N 1
ATOM 643 C CA . ILE A 1 80 ? -10.204 -10.413 6.671 1.00 89.88 80 ILE A CA 1
ATOM 644 C C . ILE A 1 80 ? -9.468 -11.093 5.509 1.00 89.88 80 ILE A C 1
ATOM 646 O O . ILE A 1 80 ? -9.356 -12.313 5.461 1.00 89.88 80 ILE A O 1
ATOM 650 N N . SER A 1 81 ? -8.938 -10.309 4.566 1.00 89.62 81 SER A N 1
ATOM 651 C CA . SER A 1 81 ? -8.174 -10.825 3.429 1.00 89.62 81 SER A CA 1
ATOM 652 C C . SER A 1 81 ? -7.088 -9.841 2.999 1.00 89.62 81 SER A C 1
ATO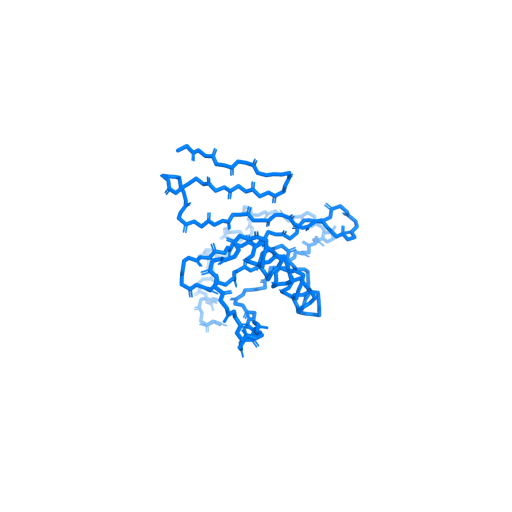M 654 O O . SER A 1 81 ? -7.261 -8.623 3.059 1.00 89.62 81 SER A O 1
ATOM 656 N N . LEU A 1 82 ? -5.944 -10.376 2.569 1.00 90.69 82 LEU A N 1
ATOM 657 C CA . LEU A 1 82 ? -4.846 -9.600 1.999 1.00 90.69 82 LEU A CA 1
ATOM 658 C C . LEU A 1 82 ? -4.485 -10.195 0.639 1.00 90.69 82 LEU A C 1
ATOM 660 O O . LEU A 1 82 ? -3.907 -11.277 0.571 1.00 90.69 82 LEU A O 1
ATOM 664 N N . LYS A 1 83 ? -4.817 -9.479 -0.438 1.00 92.94 83 LYS A N 1
ATOM 665 C CA . LYS A 1 83 ? -4.531 -9.882 -1.820 1.00 92.94 83 LYS A CA 1
ATOM 666 C C . LYS A 1 83 ? -3.586 -8.882 -2.477 1.00 92.94 83 LYS A C 1
ATOM 668 O O . LYS A 1 83 ? -3.828 -7.678 -2.431 1.00 92.94 83 LYS A O 1
ATOM 673 N N . VAL A 1 84 ? -2.541 -9.388 -3.129 1.00 90.44 84 VAL A N 1
ATOM 674 C CA . VAL A 1 84 ? -1.712 -8.587 -4.037 1.00 90.44 84 VAL A CA 1
ATOM 675 C C . VAL A 1 84 ? -2.467 -8.453 -5.355 1.00 90.44 84 VAL A C 1
ATOM 677 O O . VAL A 1 84 ? -2.761 -9.453 -6.003 1.00 90.44 84 VAL A O 1
ATOM 680 N N . THR A 1 85 ? -2.831 -7.226 -5.719 1.00 88.88 85 THR A N 1
ATOM 681 C CA . THR A 1 85 ? -3.590 -6.937 -6.947 1.00 88.88 85 THR A CA 1
ATOM 682 C C . THR A 1 85 ? -2.709 -6.495 -8.109 1.00 88.88 85 THR A C 1
ATOM 684 O O . THR A 1 85 ? -3.154 -6.554 -9.247 1.00 88.88 85 THR A O 1
ATOM 687 N 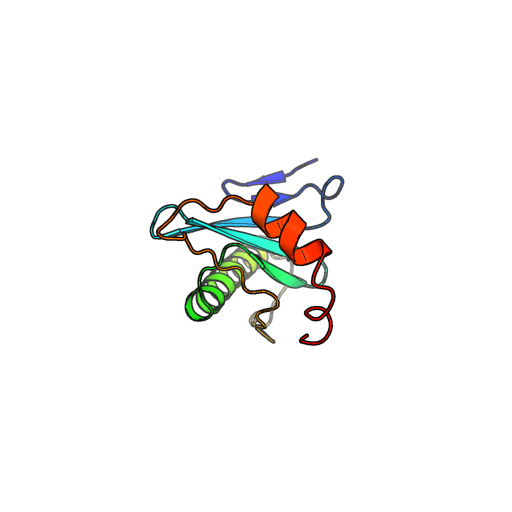N . ASN A 1 86 ? -1.481 -6.047 -7.837 1.00 87.19 86 ASN A N 1
ATOM 688 C CA . ASN A 1 86 ? -0.517 -5.642 -8.852 1.00 87.19 86 ASN A CA 1
ATOM 689 C C . ASN A 1 86 ? 0.919 -5.865 -8.348 1.00 87.19 86 ASN A C 1
ATOM 691 O O . ASN A 1 86 ? 1.178 -5.755 -7.145 1.00 87.19 86 ASN A O 1
ATOM 695 N N . ILE A 1 87 ? 1.841 -6.139 -9.269 1.00 86.38 87 ILE A N 1
ATOM 696 C CA . ILE A 1 87 ? 3.284 -6.222 -9.033 1.00 86.38 87 ILE A CA 1
ATOM 697 C C . ILE A 1 87 ? 3.961 -5.319 -10.063 1.00 86.38 87 ILE A C 1
ATOM 699 O O . ILE A 1 87 ? 3.777 -5.492 -11.261 1.00 86.38 87 ILE A O 1
ATOM 703 N N . VAL A 1 88 ? 4.760 -4.364 -9.591 1.00 86.38 88 VAL A N 1
ATOM 704 C CA . VAL A 1 88 ? 5.568 -3.491 -10.449 1.00 86.38 88 VAL A CA 1
ATOM 705 C C . VAL A 1 88 ? 7.033 -3.780 -10.161 1.00 86.38 88 VAL A C 1
ATOM 707 O O . VAL A 1 88 ? 7.485 -3.617 -9.026 1.00 86.38 88 VAL A O 1
ATOM 710 N N . SER A 1 89 ? 7.770 -4.206 -11.180 1.00 85.62 89 SER A N 1
ATOM 711 C CA . SER A 1 89 ? 9.214 -4.418 -11.127 1.00 85.62 89 SER A CA 1
ATOM 712 C C . SER A 1 89 ? 9.897 -3.599 -12.218 1.00 85.62 89 SER A C 1
ATOM 714 O O . SER A 1 89 ? 9.311 -3.284 -13.251 1.00 85.62 89 SER A O 1
ATOM 716 N N . SER A 1 90 ? 11.144 -3.217 -11.972 1.00 89.62 90 SER A N 1
ATOM 717 C CA . SER A 1 90 ? 11.981 -2.538 -12.953 1.00 89.62 90 SER A CA 1
ATOM 718 C C . SER A 1 90 ? 13.334 -3.225 -13.024 1.00 89.62 90 SER A C 1
ATOM 720 O O . SER A 1 90 ? 13.842 -3.742 -12.028 1.00 89.62 90 SER A O 1
ATOM 722 N N . TYR A 1 91 ? 13.920 -3.228 -14.215 1.00 94.06 91 TYR A N 1
ATOM 723 C CA . TYR A 1 91 ? 15.298 -3.636 -14.435 1.00 94.06 91 TYR A CA 1
ATOM 724 C C . TYR A 1 91 ? 15.975 -2.613 -15.344 1.00 94.06 91 TYR A C 1
ATOM 726 O O . TYR A 1 91 ? 15.316 -1.865 -16.070 1.00 94.06 91 TYR A O 1
ATOM 734 N N . ARG A 1 92 ? 17.304 -2.564 -15.289 1.00 94.06 92 ARG A N 1
ATOM 735 C CA . ARG A 1 92 ? 18.114 -1.768 -16.208 1.00 94.06 92 ARG A CA 1
ATOM 736 C C . ARG A 1 92 ? 18.855 -2.727 -17.128 1.00 94.06 92 ARG A C 1
ATOM 738 O O . ARG A 1 92 ? 19.530 -3.630 -16.648 1.00 94.06 92 ARG A O 1
ATOM 745 N N . SER A 1 93 ? 18.711 -2.533 -18.435 1.00 93.50 93 SER A N 1
ATOM 746 C CA . SER A 1 93 ? 19.516 -3.248 -19.427 1.00 93.50 93 SER A CA 1
ATOM 747 C C . SER A 1 93 ? 20.986 -2.847 -19.296 1.00 93.50 93 SER A C 1
ATOM 749 O O . SER A 1 93 ? 21.282 -1.687 -19.007 1.00 93.50 93 SER A O 1
ATOM 751 N N . MET A 1 94 ? 21.893 -3.794 -19.542 1.00 93.31 94 MET A N 1
ATOM 752 C CA . MET A 1 94 ? 23.335 -3.529 -19.578 1.00 93.31 94 MET A CA 1
ATOM 753 C C . MET A 1 94 ? 23.688 -2.506 -20.666 1.00 93.31 94 MET A C 1
ATOM 755 O O . MET A 1 94 ? 24.501 -1.617 -20.440 1.00 93.31 94 MET A O 1
ATOM 759 N N . ASN A 1 95 ? 23.016 -2.588 -21.818 1.00 94.94 95 ASN A N 1
ATOM 760 C CA . ASN A 1 95 ? 23.236 -1.704 -22.958 1.00 94.94 95 ASN A CA 1
ATOM 761 C C . ASN A 1 95 ? 22.063 -0.740 -23.160 1.00 94.94 95 ASN A C 1
ATOM 763 O O . ASN A 1 95 ? 20.906 -1.086 -22.887 1.00 94.94 95 ASN A O 1
ATOM 767 N N . ARG A 1 96 ? 22.360 0.457 -23.690 1.00 91.69 96 ARG A N 1
ATOM 768 C CA . ARG A 1 96 ? 21.331 1.387 -24.177 1.00 91.69 96 ARG A CA 1
ATOM 769 C C . ARG A 1 96 ? 20.562 0.740 -25.327 1.00 91.69 96 ARG A C 1
ATOM 771 O O . ARG A 1 96 ? 21.137 0.077 -26.183 1.00 91.69 96 ARG A O 1
ATOM 778 N N . VAL A 1 97 ? 19.254 0.948 -25.327 1.00 91.56 97 VAL A N 1
ATOM 779 C CA . VAL A 1 97 ? 18.329 0.351 -26.287 1.00 91.56 97 VAL A CA 1
ATOM 780 C C . VAL A 1 97 ? 17.911 1.438 -27.274 1.00 91.56 97 VAL A C 1
ATOM 782 O O . VAL A 1 97 ? 17.399 2.470 -26.851 1.00 91.56 97 VAL A O 1
ATOM 785 N N . ALA A 1 98 ? 18.136 1.223 -28.572 1.00 93.44 98 ALA A N 1
ATOM 786 C CA . ALA A 1 98 ? 17.664 2.120 -29.629 1.00 93.44 98 ALA A CA 1
ATOM 787 C C . ALA A 1 98 ? 16.176 1.845 -29.906 1.00 93.44 98 ALA A C 1
ATOM 789 O O . ALA A 1 98 ? 15.827 0.988 -30.724 1.00 93.44 98 ALA A O 1
ATOM 790 N N . ILE A 1 99 ? 15.304 2.522 -29.157 1.00 92.50 99 ILE A N 1
ATOM 791 C CA . ILE A 1 99 ? 13.865 2.226 -29.094 1.00 92.50 99 ILE A CA 1
ATOM 792 C C . ILE A 1 99 ? 13.201 2.412 -30.463 1.00 92.50 99 ILE A C 1
ATOM 794 O O . ILE A 1 99 ? 12.399 1.571 -30.870 1.00 92.50 99 ILE A O 1
ATOM 798 N N . GLU A 1 100 ? 13.578 3.445 -31.214 1.00 90.69 100 GLU A N 1
ATOM 799 C CA . GLU A 1 100 ? 12.989 3.773 -32.515 1.00 90.69 100 GLU A CA 1
ATOM 800 C C . GLU A 1 100 ? 13.255 2.673 -33.553 1.00 90.69 100 GLU A C 1
ATOM 802 O O . GLU A 1 100 ? 12.337 2.228 -34.247 1.00 90.69 100 GLU A O 1
ATOM 807 N N . LEU A 1 101 ? 14.496 2.177 -33.625 1.00 90.38 101 LEU A N 1
ATOM 808 C CA . LEU A 1 101 ? 14.885 1.108 -34.554 1.00 90.38 101 LEU A CA 1
ATOM 809 C C . LEU A 1 101 ? 14.187 -0.215 -34.223 1.00 90.38 101 LEU A C 1
ATOM 811 O O . LEU A 1 101 ? 13.769 -0.953 -35.120 1.00 90.38 101 LEU A O 1
ATOM 815 N N . ILE A 1 102 ? 14.048 -0.521 -32.933 1.00 89.38 102 ILE A N 1
ATOM 816 C CA . ILE A 1 102 ? 13.368 -1.733 -32.467 1.00 89.38 102 ILE A CA 1
ATOM 817 C C . ILE A 1 102 ? 11.870 -1.650 -32.757 1.00 89.38 102 ILE A C 1
ATOM 819 O O . ILE A 1 102 ? 11.305 -2.600 -33.300 1.00 89.38 102 ILE A O 1
ATOM 823 N N . TYR A 1 103 ? 11.240 -0.506 -32.485 1.00 86.19 103 TYR A N 1
ATOM 824 C CA . TYR A 1 103 ? 9.818 -0.297 -32.751 1.00 86.19 103 TYR A CA 1
ATOM 825 C C . TYR A 1 103 ? 9.479 -0.459 -34.239 1.00 86.19 103 TYR A C 1
ATOM 827 O O . TYR A 1 103 ? 8.530 -1.164 -34.591 1.00 86.19 103 TYR A O 1
ATOM 835 N N . GLN A 1 104 ? 10.301 0.103 -35.133 1.00 87.94 104 GLN A N 1
ATOM 836 C CA . GLN A 1 104 ? 10.130 -0.084 -36.577 1.00 87.94 104 GLN A CA 1
ATOM 837 C C . GLN A 1 104 ? 10.219 -1.562 -36.995 1.00 87.94 104 GLN A C 1
ATOM 839 O O . GLN A 1 104 ? 9.473 -1.994 -37.877 1.00 87.94 104 GLN A O 1
ATOM 844 N N . LYS A 1 105 ? 11.096 -2.358 -36.362 1.00 85.88 105 LYS A N 1
ATOM 845 C CA . LYS A 1 105 ? 11.182 -3.810 -36.605 1.00 85.88 105 LYS A CA 1
ATOM 846 C C . LYS A 1 105 ? 9.972 -4.569 -36.056 1.00 85.88 105 LYS A C 1
ATOM 848 O O . LYS A 1 105 ? 9.492 -5.474 -36.736 1.00 85.88 105 LYS A O 1
ATOM 853 N N . PHE A 1 106 ? 9.468 -4.208 -34.875 1.00 82.75 106 PHE A N 1
ATOM 854 C CA . PHE A 1 106 ? 8.269 -4.822 -34.289 1.00 82.75 106 PHE A CA 1
ATOM 855 C C . PHE A 1 106 ? 7.028 -4.578 -35.145 1.00 82.75 106 PHE A C 1
ATOM 857 O O . PHE A 1 106 ? 6.336 -5.535 -35.480 1.00 82.75 106 PHE A O 1
ATOM 864 N N . ARG A 1 107 ? 6.819 -3.343 -35.617 1.00 75.50 107 ARG A N 1
ATOM 865 C CA . ARG A 1 107 ? 5.712 -3.004 -36.528 1.00 75.50 107 ARG A CA 1
ATOM 866 C C . ARG A 1 107 ? 5.730 -3.828 -37.824 1.00 75.50 107 ARG A C 1
ATOM 868 O O . ARG A 1 107 ? 4.682 -4.139 -38.373 1.00 75.50 107 ARG A O 1
ATOM 875 N N . LYS A 1 108 ? 6.914 -4.203 -38.324 1.00 70.50 108 LYS A N 1
ATOM 876 C CA . LYS A 1 108 ? 7.057 -5.040 -39.531 1.00 70.50 108 LYS A CA 1
ATOM 877 C C . LYS A 1 108 ? 6.877 -6.543 -39.262 1.00 70.50 108 LYS A C 1
ATOM 879 O O . LYS A 1 108 ? 6.651 -7.297 -40.202 1.00 70.50 108 LYS A O 1
ATOM 884 N N . ARG A 1 109 ? 6.969 -6.996 -38.005 1.00 61.53 109 ARG A N 1
ATOM 885 C CA . ARG A 1 109 ? 6.804 -8.401 -37.586 1.00 61.53 109 ARG A CA 1
ATOM 886 C C . ARG A 1 109 ? 5.538 -8.565 -36.731 1.00 61.53 109 ARG A C 1
ATOM 888 O O . ARG A 1 109 ? 5.621 -8.895 -35.552 1.00 61.53 109 ARG A O 1
ATOM 895 N N . HIS A 1 110 ? 4.356 -8.399 -37.323 1.00 55.69 110 HIS A N 1
ATOM 896 C CA . HIS A 1 110 ? 3.083 -8.754 -36.676 1.00 55.69 110 HIS A CA 1
ATOM 897 C C . HIS A 1 110 ? 2.911 -10.286 -36.550 1.00 55.69 110 HIS A C 1
ATOM 899 O O . HIS A 1 110 ? 2.173 -10.911 -37.307 1.00 55.69 110 HIS A O 1
ATOM 905 N N . LYS A 1 111 ? 3.616 -10.912 -35.595 1.00 53.50 111 LYS A N 1
ATOM 906 C CA . LYS A 1 111 ? 3.362 -12.291 -35.114 1.00 53.50 111 LYS A CA 1
ATOM 907 C C . LYS A 1 111 ? 3.519 -12.462 -33.589 1.00 53.50 111 LYS A C 1
ATOM 909 O O . LYS A 1 111 ? 3.464 -13.590 -33.117 1.00 53.50 111 LYS A O 1
ATOM 914 N N . TYR A 1 112 ? 3.704 -11.386 -32.816 1.00 51.72 112 TYR A N 1
ATOM 915 C CA . TYR A 1 112 ? 3.914 -11.476 -31.358 1.00 51.72 112 TYR A CA 1
ATOM 916 C C . TYR A 1 112 ? 2.682 -11.145 -30.502 1.00 51.72 112 TYR A C 1
ATOM 918 O O . TYR A 1 112 ? 2.671 -11.497 -29.328 1.00 51.72 112 TYR A O 1
ATOM 926 N N . ASP A 1 113 ? 1.608 -10.602 -31.083 1.00 52.50 113 ASP A N 1
ATOM 927 C CA . ASP A 1 113 ? 0.353 -10.320 -30.360 1.00 52.50 113 ASP A CA 1
ATOM 928 C C . ASP A 1 113 ? -0.465 -11.586 -30.006 1.00 52.50 113 ASP A C 1
ATOM 930 O O . ASP A 1 113 ? -1.550 -11.478 -29.453 1.00 52.50 113 ASP A O 1
ATOM 934 N N . LYS A 1 114 ? 0.031 -12.798 -30.315 1.00 46.19 114 LYS A N 1
ATOM 935 C CA . LYS A 1 114 ? -0.626 -14.090 -30.006 1.00 46.19 114 LYS A CA 1
ATOM 936 C C . LYS A 1 114 ? -0.023 -14.847 -28.811 1.00 46.19 114 LYS A C 1
ATOM 938 O O . LYS A 1 114 ? -0.351 -16.012 -28.613 1.00 46.19 114 LYS A O 1
ATOM 943 N N . LEU A 1 115 ? 0.899 -14.240 -28.065 1.00 48.94 115 LEU A N 1
ATOM 944 C CA . LEU A 1 115 ? 1.617 -14.900 -26.961 1.00 48.94 115 LEU A CA 1
ATOM 945 C C . LEU A 1 115 ? 1.171 -14.446 -25.559 1.00 48.94 115 LEU A C 1
ATOM 947 O O . LEU A 1 115 ? 1.836 -14.789 -24.583 1.00 48.94 115 LEU A O 1
ATOM 951 N N . PHE A 1 116 ? 0.051 -13.725 -25.457 1.00 42.94 116 PHE A N 1
ATOM 952 C CA . PHE A 1 116 ? -0.605 -13.374 -24.196 1.00 42.94 116 PHE A CA 1
ATOM 953 C C . PHE A 1 116 ? -2.099 -13.669 -24.267 1.00 42.94 116 PHE A C 1
ATOM 955 O O . PHE A 1 116 ? -2.693 -13.376 -25.329 1.00 42.94 116 PHE A O 1
#

Radius of gyration: 20.88 Å; chains: 1; bounding box: 41×37×61 Å

Secondary structure (DSSP, 8-state):
--EEETTEEEETTTEEEEEEEEE-GGG-EEEEEEETTS-EEEES--SHHHHHHHHHHHHHHHHHHHHHHT-----------------------SS---HHHHHHHHHH-TTSTT--

pLDDT: mean 84.28, std 13.79, range [42.09, 96.62]

Foldseek 3Di:
DWDDDPFWTDDCVVPQWIWGWDADPPRFIWIWTQHPVRDIDIPRQQDPVVQVVVVVVVLVVVVVVCVVVVVDPDDDDDDPDDDDPDDDDDDDDPDDDPVVVVVVVVVVDPPPVPPD

Organism: Meloidogyne incognita (NCBI:txid6306)

InterPro domains:
  IPR000814 TATA-box binding protein [PF00352] (6-60)
  IPR012295 TBP domain superfamily [G3DSA:3.30.310.10] (2-84)
  IPR012295 TBP domain superfamily [G3DSA:3.30.310.10] (85-113)